Protein AF-A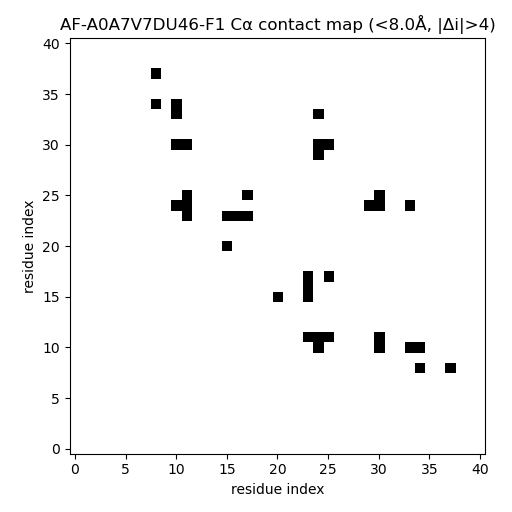0A7V7DU46-F1 (afdb_monomer)

Structure (mmCIF, N/CA/C/O backbone):
data_AF-A0A7V7DU46-F1
#
_entry.id   AF-A0A7V7DU46-F1
#
loop_
_atom_site.group_PDB
_atom_site.id
_atom_site.type_symbol
_atom_site.label_atom_id
_atom_site.label_alt_id
_atom_site.label_comp_id
_atom_site.label_asym_id
_atom_site.label_entity_id
_atom_site.label_seq_id
_atom_site.pdbx_PDB_ins_code
_atom_site.Cartn_x
_atom_site.Cartn_y
_atom_site.Cartn_z
_atom_site.occupancy
_atom_site.B_iso_or_equiv
_atom_site.auth_seq_id
_atom_site.auth_comp_id
_atom_site.auth_asym_id
_atom_site.auth_atom_id
_atom_site.pdbx_PDB_model_num
ATOM 1 N N . MET A 1 1 ? -18.687 13.699 25.561 1.00 76.94 1 MET A N 1
ATOM 2 C CA . MET A 1 1 ? -18.683 12.611 24.553 1.00 76.94 1 MET A CA 1
ATOM 3 C C . MET A 1 1 ? -17.286 12.498 23.964 1.00 76.94 1 MET A C 1
ATOM 5 O O . MET A 1 1 ? -16.651 13.535 23.811 1.00 76.94 1 MET A O 1
ATOM 9 N N . SER A 1 2 ? -16.792 11.294 23.651 1.00 88.19 2 SER A N 1
ATOM 10 C CA . SER A 1 2 ? -15.514 11.167 22.935 1.00 88.19 2 SER A CA 1
ATOM 11 C C . SER A 1 2 ? -15.689 11.581 21.470 1.00 88.19 2 SER A C 1
ATOM 13 O O . SER A 1 2 ? -16.696 11.260 20.834 1.00 88.19 2 SER A O 1
ATOM 15 N N . ARG A 1 3 ? -14.730 12.344 20.938 1.00 95.31 3 ARG A N 1
ATOM 16 C CA . ARG A 1 3 ? -14.736 12.778 19.537 1.00 95.31 3 ARG A CA 1
ATOM 17 C C . ARG A 1 3 ? -14.389 11.585 18.650 1.00 95.31 3 ARG A C 1
ATOM 19 O O . ARG A 1 3 ? -13.395 10.911 18.904 1.00 95.31 3 ARG A O 1
ATOM 26 N N . LYS A 1 4 ? -15.169 11.339 17.595 1.00 96.31 4 LYS A N 1
ATOM 27 C CA . LYS A 1 4 ? -14.770 10.390 16.548 1.00 96.31 4 LYS A CA 1
ATOM 28 C C . LYS A 1 4 ? -13.564 10.963 15.801 1.00 96.31 4 LYS A C 1
ATOM 30 O O . LYS A 1 4 ? -13.590 12.122 15.385 1.00 96.31 4 LYS A O 1
ATOM 35 N N . VAL A 1 5 ? -12.506 10.170 15.684 1.00 97.00 5 VAL A N 1
ATOM 36 C CA . VAL A 1 5 ? -11.257 10.550 15.016 1.00 97.00 5 VAL A CA 1
ATOM 37 C C . VAL A 1 5 ? -11.142 9.741 13.733 1.00 97.00 5 VAL A C 1
ATOM 39 O O . VAL A 1 5 ? -11.380 8.538 13.746 1.00 97.00 5 VAL A O 1
ATOM 42 N N . ILE A 1 6 ? -10.802 10.413 12.636 1.00 96.94 6 ILE A N 1
ATOM 43 C CA . ILE A 1 6 ? -10.479 9.770 11.361 1.00 96.94 6 ILE A CA 1
ATOM 44 C C . ILE A 1 6 ? -8.966 9.565 11.331 1.00 96.94 6 ILE A C 1
ATOM 46 O O . ILE A 1 6 ? -8.219 10.516 11.563 1.00 96.94 6 ILE A O 1
ATOM 50 N N . ILE A 1 7 ? -8.535 8.338 11.050 1.00 97.75 7 ILE A N 1
ATOM 51 C CA . ILE A 1 7 ? -7.130 7.983 10.849 1.00 97.75 7 ILE A CA 1
ATOM 52 C C . ILE A 1 7 ? -6.978 7.568 9.388 1.00 97.75 7 ILE A C 1
ATOM 54 O O . ILE A 1 7 ? -7.693 6.688 8.915 1.00 97.75 7 ILE A O 1
ATOM 58 N N . THR A 1 8 ? -6.059 8.217 8.679 1.00 98.31 8 THR A N 1
ATOM 59 C CA . THR A 1 8 ? -5.759 7.921 7.275 1.00 98.31 8 THR A CA 1
ATOM 60 C C . THR A 1 8 ? -4.432 7.180 7.189 1.00 98.31 8 THR A C 1
A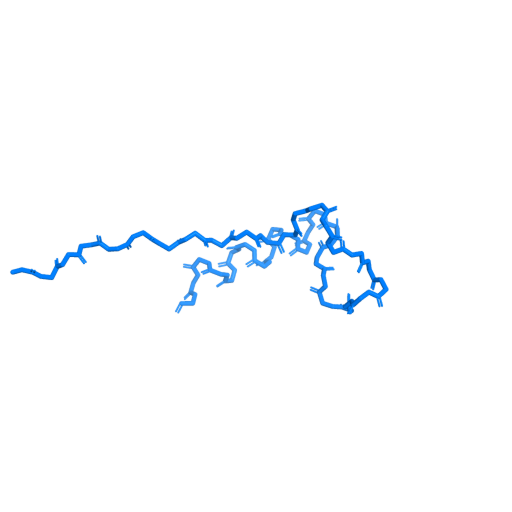TOM 62 O O . THR A 1 8 ? -3.434 7.655 7.728 1.00 98.31 8 THR A O 1
ATOM 65 N N . ALA A 1 9 ? -4.403 6.062 6.464 1.00 98.12 9 ALA A N 1
ATOM 66 C CA . ALA A 1 9 ? -3.180 5.328 6.154 1.00 98.12 9 ALA A CA 1
ATOM 67 C C . ALA A 1 9 ? -2.780 5.557 4.686 1.00 98.12 9 ALA A C 1
ATOM 69 O O . ALA A 1 9 ? -3.482 5.132 3.768 1.00 98.12 9 ALA A O 1
ATOM 70 N N . ALA A 1 10 ? -1.656 6.241 4.457 1.00 98.38 10 ALA A N 1
ATOM 71 C CA . ALA A 1 10 ? -1.060 6.393 3.130 1.00 98.38 10 ALA A CA 1
ATOM 72 C C . ALA A 1 10 ? -0.057 5.254 2.894 1.00 98.38 10 ALA A C 1
ATOM 74 O O . ALA A 1 10 ? 1.013 5.241 3.492 1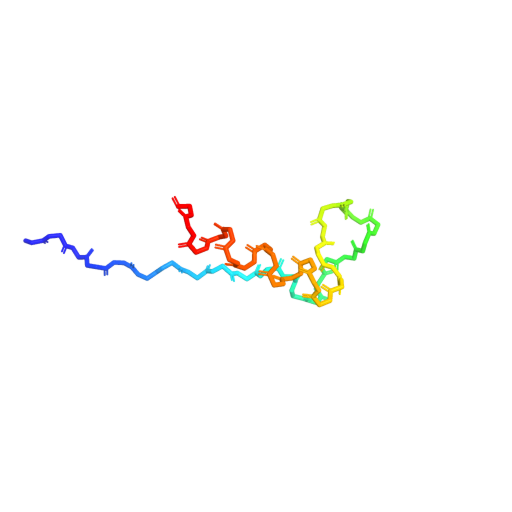.00 98.38 10 ALA A O 1
ATOM 75 N N . ILE A 1 11 ? -0.429 4.291 2.048 1.00 98.25 11 ILE A N 1
ATOM 76 C CA . ILE A 1 11 ? 0.222 2.972 1.994 1.00 98.25 11 ILE A CA 1
ATOM 77 C C . ILE A 1 11 ? 1.590 2.982 1.292 1.00 98.25 11 ILE A C 1
ATOM 79 O O . ILE A 1 11 ? 2.548 2.442 1.831 1.00 98.25 11 ILE A O 1
ATOM 83 N N . THR A 1 12 ? 1.705 3.595 0.108 1.00 98.31 12 THR A N 1
ATOM 84 C CA . THR A 1 12 ? 2.955 3.565 -0.687 1.00 98.31 12 THR A CA 1
ATOM 85 C C . THR A 1 12 ? 3.466 4.964 -1.050 1.00 98.31 12 THR A C 1
ATOM 87 O O . THR A 1 12 ? 4.597 5.329 -0.727 1.00 98.31 12 THR A O 1
ATOM 90 N N . GLY A 1 13 ? 2.605 5.818 -1.619 1.00 97.31 13 GLY A N 1
ATOM 91 C CA . GLY A 1 13 ? 3.002 7.149 -2.086 1.00 97.31 13 GLY A CA 1
ATOM 92 C C . GLY A 1 13 ? 3.975 7.087 -3.272 1.00 97.31 13 GLY A C 1
ATOM 93 O O . GLY A 1 13 ? 3.950 6.141 -4.051 1.00 97.31 13 GLY A O 1
ATOM 94 N N . SER A 1 14 ? 4.805 8.122 -3.435 1.00 97.44 14 SER A N 1
ATOM 95 C CA . SER A 1 14 ? 5.755 8.232 -4.560 1.00 97.44 14 SER A CA 1
ATOM 96 C C . SER A 1 14 ? 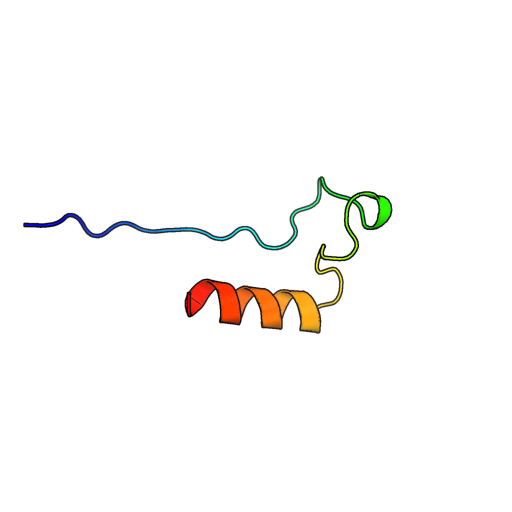7.153 8.716 -4.159 1.00 97.44 14 SER A C 1
ATOM 98 O O . SER A 1 14 ? 7.961 9.031 -5.028 1.00 97.44 14 SER A O 1
ATOM 100 N N . ILE A 1 15 ? 7.422 8.852 -2.856 1.00 97.94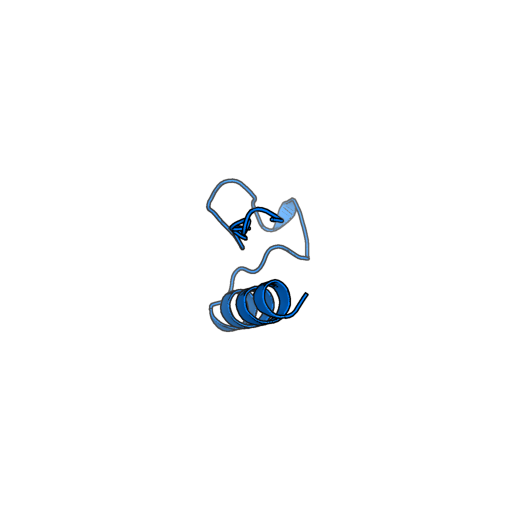 15 ILE A N 1
ATOM 101 C CA . ILE A 1 15 ? 8.691 9.393 -2.341 1.00 97.94 15 ILE A CA 1
ATOM 102 C C . ILE A 1 15 ? 9.669 8.279 -1.977 1.00 97.94 15 ILE A C 1
ATOM 104 O O . ILE A 1 15 ? 10.841 8.349 -2.340 1.00 97.94 15 ILE A O 1
ATOM 108 N N . HIS A 1 16 ? 9.204 7.255 -1.261 1.00 97.75 16 HIS A N 1
ATOM 109 C CA . HIS A 1 16 ? 10.049 6.116 -0.925 1.00 97.75 16 HIS A CA 1
ATOM 110 C C . HIS A 1 16 ? 10.292 5.246 -2.156 1.00 97.75 16 HIS A C 1
ATOM 112 O O . HIS A 1 16 ? 9.395 5.040 -2.974 1.00 97.75 16 HIS A O 1
ATOM 118 N N . THR A 1 17 ? 11.507 4.715 -2.265 1.00 97.88 17 THR A N 1
ATOM 119 C CA . THR A 1 17 ? 11.892 3.777 -3.322 1.00 97.88 17 THR A CA 1
ATOM 120 C C . THR A 1 17 ? 12.115 2.376 -2.747 1.00 97.88 17 THR A C 1
ATOM 122 O O . THR A 1 17 ? 12.400 2.239 -1.553 1.00 97.88 17 THR A O 1
ATOM 125 N N . PRO A 1 18 ? 12.058 1.317 -3.579 1.00 97.00 18 PRO A N 1
ATOM 126 C CA . PRO A 1 18 ? 12.225 -0.064 -3.112 1.00 97.00 18 PRO A CA 1
ATOM 127 C C . PRO A 1 18 ? 13.562 -0.333 -2.406 1.00 97.00 18 PRO A C 1
ATOM 129 O O . PRO A 1 18 ? 13.666 -1.213 -1.561 1.00 97.00 18 PRO A O 1
ATOM 132 N N . THR A 1 19 ? 14.603 0.441 -2.719 1.00 97.94 19 THR A N 1
ATOM 133 C CA . THR A 1 19 ? 15.921 0.305 -2.084 1.00 97.94 19 THR A CA 1
ATOM 134 C C . THR A 1 19 ? 15.971 0.854 -0.660 1.00 97.94 19 THR A C 1
ATOM 136 O O . THR A 1 19 ? 16.886 0.515 0.084 1.00 97.94 19 THR A O 1
ATOM 139 N N . MET A 1 20 ? 15.011 1.696 -0.267 1.00 98.38 20 MET A N 1
ATOM 140 C CA . MET A 1 20 ? 14.938 2.261 1.083 1.00 98.38 20 MET A CA 1
ATOM 141 C C . MET A 1 20 ? 14.267 1.307 2.077 1.00 98.38 20 MET A C 1
ATOM 143 O O . MET A 1 20 ? 14.533 1.395 3.273 1.00 98.38 2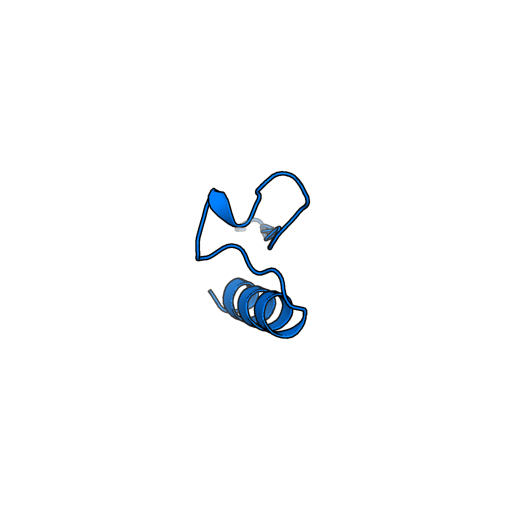0 MET A O 1
ATOM 147 N N . SER A 1 21 ? 13.391 0.412 1.607 1.00 97.88 21 SER A N 1
ATOM 148 C CA . SER A 1 21 ? 12.702 -0.565 2.454 1.00 97.88 21 SER A CA 1
ATOM 149 C C . SER A 1 21 ? 12.214 -1.764 1.650 1.00 97.88 21 SER A C 1
ATOM 151 O O . SER A 1 21 ? 11.488 -1.607 0.670 1.00 97.88 21 SER A O 1
ATOM 153 N N . SER A 1 22 ? 12.509 -2.966 2.148 1.00 97.00 22 SER A N 1
ATOM 154 C CA . SER A 1 22 ? 11.954 -4.221 1.629 1.00 97.00 22 SER A CA 1
ATOM 155 C C . SER A 1 22 ? 10.463 -4.410 1.932 1.00 97.00 22 SER A C 1
ATOM 157 O O . SER A 1 22 ? 9.878 -5.381 1.471 1.00 97.00 22 SER A O 1
ATOM 159 N N . TYR A 1 23 ? 9.856 -3.522 2.728 1.00 97.38 23 TYR A N 1
ATOM 160 C CA . TYR A 1 23 ? 8.439 -3.583 3.106 1.00 97.38 23 TYR A CA 1
ATOM 161 C C . TYR A 1 23 ? 7.563 -2.573 2.358 1.00 97.38 23 TYR A C 1
ATOM 163 O O . TYR A 1 23 ? 6.360 -2.523 2.613 1.00 97.38 23 TYR A O 1
ATOM 171 N N . LEU A 1 24 ? 8.145 -1.749 1.477 1.00 98.38 24 LEU A N 1
ATOM 172 C CA . LEU A 1 24 ? 7.380 -0.820 0.648 1.00 98.38 24 LEU A CA 1
ATOM 173 C C . LEU A 1 24 ? 6.495 -1.634 -0.314 1.00 98.38 24 LEU A C 1
ATOM 175 O O . LEU A 1 24 ? 7.050 -2.347 -1.150 1.00 98.38 24 LEU A O 1
ATOM 179 N N . PRO A 1 25 ? 5.155 -1.549 -0.225 1.00 98.44 25 PRO A N 1
ATOM 180 C CA . PRO A 1 25 ? 4.282 -2.262 -1.148 1.00 98.44 25 PRO A CA 1
ATOM 181 C C . PRO A 1 25 ? 4.333 -1.598 -2.528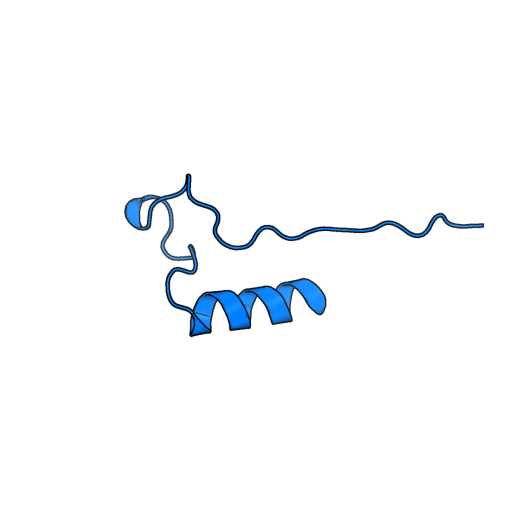 1.00 98.44 25 PRO A C 1
ATOM 183 O O . PR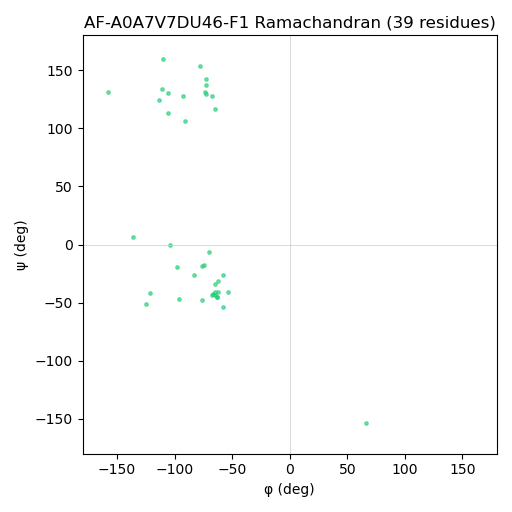O A 1 25 ? 4.170 -0.378 -2.645 1.00 98.44 25 PRO A O 1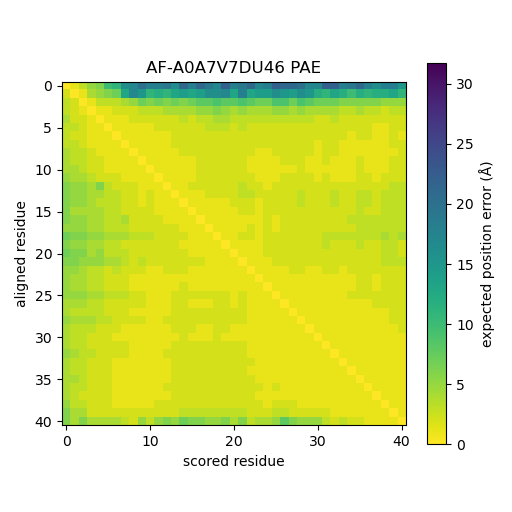
ATOM 186 N N . ILE A 1 26 ? 4.564 -2.398 -3.569 1.00 98.00 26 ILE A N 1
ATOM 187 C CA . ILE A 1 26 ? 4.779 -1.908 -4.942 1.00 98.00 26 ILE A CA 1
ATOM 188 C C . ILE A 1 26 ? 3.736 -2.499 -5.886 1.00 98.00 26 ILE A C 1
ATOM 190 O O . ILE A 1 26 ? 3.208 -1.797 -6.749 1.00 98.00 26 ILE A O 1
ATOM 194 N N . THR A 1 27 ? 3.434 -3.786 -5.732 1.00 98.50 27 THR A N 1
ATOM 195 C CA . THR A 1 27 ? 2.439 -4.466 -6.563 1.00 98.50 27 THR A CA 1
ATOM 196 C C . THR A 1 27 ? 1.013 -4.133 -6.111 1.00 98.50 27 THR A C 1
ATOM 198 O O . THR A 1 27 ? 0.789 -3.821 -4.934 1.00 98.50 27 THR A O 1
ATOM 201 N N . PRO A 1 28 ? 0.017 -4.207 -7.014 1.00 98.69 28 PRO A N 1
ATOM 202 C CA . PRO A 1 28 ? -1.382 -3.994 -6.649 1.00 98.69 28 PRO A CA 1
ATOM 203 C C . PRO A 1 28 ? -1.848 -4.886 -5.490 1.00 98.69 28 PRO A C 1
ATOM 205 O O . PRO A 1 28 ? -2.545 -4.414 -4.591 1.00 98.69 28 PRO A O 1
ATOM 208 N N . GLU A 1 29 ? -1.434 -6.153 -5.482 1.00 98.81 29 GLU A N 1
ATOM 209 C CA . GLU A 1 29 ? -1.810 -7.140 -4.471 1.00 98.81 29 GLU A CA 1
ATOM 210 C C . GLU A 1 29 ? -1.237 -6.791 -3.090 1.00 98.81 29 GLU A C 1
ATOM 212 O O . GLU A 1 29 ? -1.955 -6.864 -2.091 1.00 98.81 29 GLU A O 1
ATOM 217 N N . GLU A 1 30 ? 0.023 -6.351 -3.020 1.00 98.62 30 GLU A N 1
ATOM 218 C CA . GLU A 1 30 ? 0.650 -5.900 -1.770 1.00 98.62 30 GLU A CA 1
ATOM 219 C C . GLU A 1 30 ? -0.025 -4.641 -1.219 1.00 98.62 30 GLU A C 1
ATOM 221 O O . GLU A 1 30 ? -0.293 -4.557 -0.018 1.00 98.62 30 GLU A O 1
ATOM 226 N N . ILE A 1 31 ? -0.325 -3.669 -2.088 1.00 98.75 31 ILE A N 1
ATOM 227 C CA . ILE A 1 31 ? -0.991 -2.422 -1.694 1.00 98.75 31 ILE A CA 1
ATOM 228 C C . ILE A 1 31 ? -2.391 -2.727 -1.154 1.00 98.75 31 ILE A C 1
ATOM 230 O O . ILE A 1 31 ? -2.765 -2.211 -0.100 1.00 98.75 31 ILE A O 1
ATOM 234 N N . ALA A 1 32 ? -3.153 -3.583 -1.840 1.00 98.75 32 ALA A N 1
ATOM 235 C CA . ALA A 1 32 ? -4.481 -3.994 -1.397 1.00 98.75 32 ALA A CA 1
ATOM 236 C C . ALA A 1 32 ? -4.425 -4.743 -0.058 1.00 98.75 32 ALA A C 1
ATOM 238 O O . ALA A 1 32 ? -5.199 -4.433 0.849 1.00 98.75 32 ALA A O 1
ATOM 239 N N . GLY A 1 33 ? -3.483 -5.680 0.091 1.00 98.75 33 GLY A N 1
ATOM 240 C CA . GLY A 1 33 ? -3.277 -6.423 1.331 1.00 98.75 33 GLY A CA 1
ATOM 241 C C . GLY A 1 33 ? -2.979 -5.497 2.508 1.00 98.75 33 GLY A C 1
ATOM 242 O O . GLY A 1 33 ? -3.698 -5.516 3.505 1.00 98.75 33 GLY A O 1
ATOM 243 N N . GLN A 1 34 ? -1.982 -4.620 2.374 1.00 98.69 34 GLN A N 1
ATOM 244 C CA . GLN A 1 34 ? -1.630 -3.688 3.448 1.00 98.69 34 GLN A CA 1
ATOM 245 C C . GLN A 1 34 ? -2.740 -2.669 3.744 1.00 98.69 34 GLN A C 1
ATOM 247 O O . GLN A 1 34 ? -2.939 -2.320 4.906 1.00 98.69 34 GLN A O 1
ATOM 252 N N . ALA A 1 35 ? -3.499 -2.218 2.740 1.00 98.75 35 ALA A N 1
ATOM 253 C CA . ALA A 1 35 ? -4.641 -1.330 2.959 1.00 98.75 35 ALA A CA 1
ATOM 254 C C . ALA A 1 35 ? -5.738 -1.990 3.812 1.00 98.75 35 ALA A C 1
ATOM 256 O O . ALA A 1 35 ? -6.300 -1.348 4.700 1.00 98.75 35 ALA A O 1
ATOM 257 N N . VAL A 1 36 ? -6.029 -3.273 3.568 1.00 98.69 36 VAL A N 1
ATOM 258 C CA . VAL A 1 36 ? -7.002 -4.039 4.363 1.00 98.69 36 VAL A CA 1
ATOM 259 C C . VAL A 1 36 ? -6.500 -4.255 5.787 1.00 98.69 36 VAL A C 1
ATOM 261 O O . VAL A 1 36 ? -7.265 -4.059 6.729 1.00 98.69 36 VAL A O 1
ATOM 264 N N . GLU A 1 37 ? -5.227 -4.610 5.960 1.00 98.50 37 GLU A N 1
ATOM 265 C CA . GLU A 1 37 ? -4.650 -4.803 7.293 1.00 98.50 37 GLU A CA 1
ATOM 266 C C . GLU A 1 37 ? -4.622 -3.491 8.094 1.00 98.50 37 GLU A C 1
ATOM 268 O O . GLU A 1 37 ? -5.023 -3.477 9.256 1.00 98.50 37 GLU A O 1
ATOM 273 N N . ALA A 1 38 ? -4.285 -2.360 7.465 1.00 98.50 38 ALA A N 1
ATOM 274 C CA . ALA A 1 38 ? -4.341 -1.043 8.103 1.00 98.50 38 ALA A CA 1
ATOM 275 C C . ALA A 1 38 ? -5.761 -0.643 8.543 1.00 98.50 38 ALA A C 1
ATOM 277 O O . ALA A 1 38 ? -5.918 0.057 9.538 1.00 98.50 38 ALA A O 1
ATOM 278 N N . ALA A 1 39 ? -6.797 -1.084 7.823 1.00 98.38 39 ALA A N 1
ATOM 279 C CA . ALA A 1 39 ? -8.190 -0.836 8.195 1.00 98.38 39 ALA A CA 1
ATOM 280 C C . ALA A 1 39 ? -8.687 -1.726 9.353 1.00 98.38 39 ALA A C 1
ATOM 282 O O . ALA A 1 39 ? -9.720 -1.418 9.949 1.00 98.38 39 ALA A O 1
ATOM 283 N N . ARG A 1 40 ? -7.998 -2.840 9.638 1.00 98.12 40 ARG A N 1
ATOM 284 C CA . ARG A 1 40 ? -8.354 -3.812 10.689 1.00 98.12 40 ARG A CA 1
ATOM 285 C C . ARG A 1 40 ? -7.591 -3.621 12.000 1.00 98.12 40 ARG A C 1
ATOM 287 O O . ARG A 1 40 ? -8.034 -4.174 13.006 1.00 98.12 40 ARG A O 1
ATOM 294 N N . ALA A 1 41 ? -6.460 -2.919 11.959 1.00 95.56 41 ALA A N 1
ATOM 295 C CA . ALA A 1 41 ? -5.644 -2.583 13.126 1.00 95.56 41 ALA A CA 1
ATOM 296 C C . ALA A 1 41 ? -6.407 -1.702 14.129 1.00 95.56 41 ALA A C 1
ATOM 298 O O . ALA A 1 41 ? -6.236 -1.939 15.347 1.00 95.56 41 ALA A O 1
#

Radius of gyration: 13.1 Å; Cα contacts (8 Å, |Δi|>4): 19; chains: 1; bounding box: 35×20×31 Å

Secondary structure (DSSP, 8-state):
-PPP-------S-SS--TTT-TT---SHHHHHHHHHHHHH-

Foldseek 3Di:
DDDDDDDDDDQADDDDDCVVDVQRDDDPVSSVVVVVVVVVD

Mean predicted aligned error: 2.63 Å

pLDDT: mean 97.19, std 3.63, range [76.94, 98.81]

Sequence (41 aa):
MSRKVIITAAITGSIHTPTMSSYLPITPEEIAGQAVEAARA

Solvent-accessible surface area (backbone atoms only — not comparable to full-atom values): 2957 Å² total; per-residue (Å²): 132,87,79,89,79,90,84,85,83,84,83,55,85,83,80,75,52,71,92,80,37,94,78,62,45,79,51,73,67,47,43,52,51,51,53,53,51,67,75,70,110